Protein AF-A0A2V8Q830-F1 (afdb_monomer_lite)

pLDDT: mean 71.25, std 18.42, range [34.03, 95.56]

Structure (mmCIF, N/CA/C/O backbone):
data_AF-A0A2V8Q830-F1
#
_entry.id   AF-A0A2V8Q830-F1
#
loop_
_atom_site.group_PDB
_atom_site.id
_atom_site.type_symbol
_atom_site.label_atom_id
_atom_site.label_alt_id
_atom_site.label_comp_id
_atom_site.label_asym_id
_atom_site.label_entity_id
_atom_site.label_seq_id
_atom_site.pdbx_PDB_ins_code
_atom_site.Cartn_x
_atom_site.Cartn_y
_atom_site.Cartn_z
_atom_site.occupancy
_atom_site.B_iso_or_equiv
_atom_site.auth_seq_id
_atom_site.auth_comp_id
_atom_site.auth_asym_id
_atom_site.auth_atom_id
_atom_site.pdbx_PDB_model_num
ATOM 1 N N . MET A 1 1 ? -29.873 5.732 11.232 1.00 34.03 1 MET A N 1
ATOM 2 C CA . MET A 1 1 ? -28.854 6.757 11.550 1.00 34.03 1 MET A CA 1
ATOM 3 C C . MET A 1 1 ? -27.802 6.659 10.471 1.00 34.03 1 MET A C 1
ATOM 5 O O . MET A 1 1 ? -27.023 5.715 10.457 1.00 34.03 1 MET A O 1
ATOM 9 N N . ASN A 1 2 ? -27.887 7.547 9.489 1.00 35.78 2 ASN A N 1
ATOM 10 C CA . ASN A 1 2 ? -27.214 7.389 8.210 1.00 35.78 2 ASN A CA 1
ATOM 11 C C . ASN A 1 2 ? -26.099 8.430 8.229 1.00 35.78 2 ASN A C 1
ATOM 13 O O . ASN A 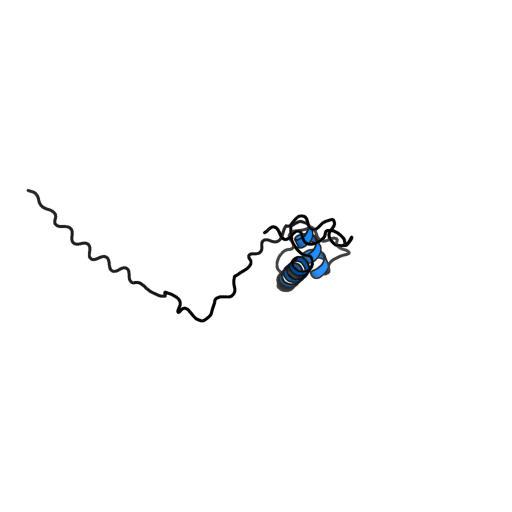1 2 ? -26.359 9.616 8.036 1.00 35.78 2 ASN A O 1
ATOM 17 N N . ASN A 1 3 ? -24.886 8.004 8.580 1.00 39.38 3 ASN A N 1
ATOM 18 C CA . ASN A 1 3 ? -23.738 8.897 8.690 1.00 39.38 3 ASN A CA 1
ATOM 19 C C . ASN A 1 3 ? -23.244 9.280 7.290 1.00 39.38 3 ASN A C 1
ATOM 21 O O . ASN A 1 3 ? -22.282 8.717 6.771 1.00 39.38 3 ASN A O 1
ATOM 25 N N . THR A 1 4 ? -23.922 10.244 6.673 1.00 45.50 4 THR A N 1
ATOM 26 C CA . THR A 1 4 ? -23.493 10.894 5.434 1.00 45.50 4 THR A CA 1
ATOM 27 C C . THR A 1 4 ? -22.331 11.831 5.758 1.00 45.50 4 THR A C 1
ATOM 29 O O . THR A 1 4 ? -22.512 13.024 6.003 1.00 45.50 4 THR A O 1
ATOM 32 N N . PHE A 1 5 ? -21.113 11.288 5.810 1.00 49.62 5 PHE A N 1
ATOM 33 C CA . PHE A 1 5 ? -19.902 12.088 5.967 1.00 49.62 5 PHE A CA 1
ATOM 34 C C . PHE A 1 5 ? -19.631 12.886 4.683 1.00 49.62 5 PHE A C 1
ATOM 36 O O . PHE A 1 5 ? -19.101 12.380 3.702 1.00 49.62 5 PHE A O 1
ATOM 43 N N . SER A 1 6 ? -20.066 14.147 4.730 1.00 42.16 6 SER A N 1
ATOM 44 C CA . SER A 1 6 ? -19.675 15.319 3.936 1.00 42.16 6 SER A CA 1
ATOM 45 C C . SER A 1 6 ? -18.723 15.075 2.753 1.00 42.16 6 SER A C 1
ATOM 47 O O . SER A 1 6 ? -17.501 15.003 2.889 1.00 42.16 6 SER A O 1
ATOM 49 N N . SER A 1 7 ? -19.308 15.087 1.555 1.00 47.84 7 SER A N 1
ATOM 50 C CA . SER A 1 7 ? -18.664 14.990 0.239 1.00 47.84 7 SER A CA 1
ATOM 51 C C . SER A 1 7 ? -17.885 16.258 -0.190 1.00 47.84 7 SER A C 1
ATOM 53 O O . SER A 1 7 ? -17.797 16.556 -1.379 1.00 47.84 7 SER A O 1
ATOM 55 N N . LYS A 1 8 ? -17.328 17.045 0.745 1.00 43.75 8 LYS A N 1
ATOM 56 C CA . LYS A 1 8 ? -16.731 18.373 0.462 1.00 43.75 8 LYS A CA 1
ATOM 57 C C . LYS A 1 8 ? -15.201 18.415 0.333 1.00 43.75 8 LYS A C 1
ATOM 59 O O . LYS A 1 8 ? -14.626 19.490 0.423 1.00 43.75 8 LYS A O 1
ATOM 64 N N . ASN A 1 9 ? -14.535 17.291 0.068 1.00 44.25 9 ASN A N 1
ATOM 65 C CA . ASN A 1 9 ? -13.106 17.287 -0.267 1.00 44.25 9 ASN A CA 1
ATOM 66 C C . ASN A 1 9 ? -12.894 16.617 -1.627 1.00 44.25 9 ASN A C 1
ATOM 68 O O . ASN A 1 9 ? -13.176 15.427 -1.770 1.00 44.25 9 ASN A O 1
ATOM 72 N N . GLY A 1 10 ? -12.330 17.351 -2.594 1.00 47.06 10 GLY A N 1
ATOM 73 C CA . GLY A 1 10 ? -11.991 16.880 -3.951 1.00 47.06 10 GLY A CA 1
ATOM 74 C C . GLY A 1 10 ? -11.000 15.704 -4.024 1.00 47.06 10 GLY A C 1
ATOM 75 O O . GLY A 1 10 ? -10.653 15.261 -5.109 1.00 47.06 10 GLY A O 1
ATOM 76 N N . LEU A 1 11 ? -10.576 15.166 -2.876 1.00 49.28 11 LEU A N 1
ATOM 77 C CA . LEU A 1 11 ? -9.798 13.931 -2.732 1.00 49.28 11 LEU A CA 1
ATOM 78 C C . LEU A 1 11 ? -10.667 12.656 -2.731 1.00 49.28 11 LEU A C 1
ATOM 80 O O . LEU A 1 11 ? -10.134 11.566 -2.913 1.00 49.28 11 LEU A O 1
ATOM 84 N N . ASN A 1 12 ? -11.985 12.776 -2.514 1.00 48.66 12 ASN A N 1
ATOM 85 C CA . ASN A 1 12 ? -12.916 11.645 -2.370 1.00 48.66 12 ASN A CA 1
ATOM 86 C C . ASN A 1 12 ? -13.653 11.252 -3.661 1.00 48.66 12 ASN A C 1
ATOM 88 O O . ASN A 1 12 ? -14.410 10.286 -3.646 1.00 48.66 12 ASN A O 1
ATOM 92 N N . ALA A 1 13 ? -13.467 11.987 -4.763 1.00 52.19 13 ALA A N 1
ATOM 93 C CA . ALA A 1 13 ? -14.306 11.868 -5.961 1.00 52.19 13 ALA A CA 1
ATOM 94 C C . ALA A 1 13 ? -14.254 10.491 -6.661 1.00 52.19 13 ALA A C 1
ATOM 96 O O . ALA A 1 13 ? -15.121 10.201 -7.479 1.00 52.19 13 ALA A O 1
ATOM 97 N N . ASP A 1 14 ? -13.277 9.638 -6.330 1.00 56.22 14 ASP A N 1
ATOM 98 C CA . ASP A 1 14 ? -13.072 8.334 -6.981 1.00 56.22 14 ASP A CA 1
ATOM 99 C C . ASP A 1 14 ? -12.949 7.153 -5.998 1.00 56.22 14 ASP A C 1
ATOM 101 O O . ASP A 1 14 ? -12.466 6.073 -6.333 1.00 56.22 14 ASP A O 1
ATOM 105 N N . LEU A 1 15 ? -13.397 7.323 -4.751 1.00 59.16 15 LEU A N 1
ATOM 106 C CA . LEU A 1 15 ? -13.450 6.231 -3.775 1.00 59.16 15 LEU A CA 1
ATOM 107 C C . LEU A 1 15 ? -14.648 5.305 -4.039 1.00 59.16 15 LEU A C 1
ATOM 109 O O . LEU A 1 15 ? -15.543 5.164 -3.214 1.00 59.16 15 LEU A O 1
ATOM 113 N N . ARG A 1 16 ? -14.685 4.658 -5.207 1.00 59.84 16 ARG A N 1
ATOM 114 C CA . ARG A 1 16 ? -15.804 3.786 -5.607 1.00 59.84 16 ARG A CA 1
ATOM 115 C C . ARG A 1 16 ? -15.915 2.503 -4.775 1.00 59.84 16 ARG A C 1
ATOM 117 O O . ARG A 1 16 ? -16.987 1.915 -4.731 1.00 59.84 16 ARG A O 1
ATOM 124 N N . SER A 1 17 ? -14.820 2.074 -4.138 1.00 63.22 17 SER A N 1
ATOM 125 C CA . SER A 1 17 ? -14.731 0.772 -3.447 1.00 63.22 17 SER A CA 1
ATOM 126 C C . SER A 1 17 ? -14.368 0.848 -1.961 1.00 63.22 17 SER A C 1
ATOM 128 O O . SER A 1 17 ? -14.429 -0.166 -1.271 1.00 63.22 17 SER A O 1
ATOM 130 N N . ILE A 1 18 ? -13.943 2.012 -1.458 1.00 68.88 18 ILE A N 1
ATOM 131 C CA . ILE A 1 18 ? -13.499 2.170 -0.069 1.00 68.88 18 ILE A CA 1
ATOM 132 C C . ILE A 1 18 ? -14.205 3.370 0.543 1.00 68.88 18 ILE A C 1
ATOM 134 O O . ILE A 1 18 ? -13.974 4.497 0.132 1.00 68.88 18 ILE A O 1
ATOM 138 N N . ASP A 1 19 ? -14.981 3.138 1.596 1.00 73.69 19 ASP A N 1
ATOM 139 C CA . ASP A 1 19 ? -15.870 4.147 2.195 1.00 73.69 19 ASP A CA 1
ATOM 140 C C . ASP A 1 19 ? -15.147 5.357 2.832 1.00 73.69 19 ASP A C 1
ATOM 142 O O . ASP A 1 19 ? -15.787 6.305 3.277 1.00 73.69 19 ASP A O 1
ATOM 146 N N . SER A 1 20 ? -13.811 5.330 2.946 1.00 83.38 20 SER A N 1
ATOM 147 C CA . SER A 1 20 ? -13.012 6.368 3.613 1.00 83.38 20 SER A CA 1
ATOM 148 C C . SER A 1 20 ? -11.568 6.433 3.098 1.00 83.38 20 SER A C 1
ATOM 150 O O . SER A 1 20 ? -10.907 5.401 2.961 1.00 83.38 20 SER A O 1
ATOM 152 N N . ILE A 1 21 ? -11.018 7.646 2.923 1.00 83.38 21 ILE A N 1
ATOM 153 C CA . ILE A 1 21 ? -9.596 7.863 2.570 1.00 83.38 21 ILE A CA 1
ATOM 154 C C . ILE A 1 21 ? -8.667 7.180 3.576 1.00 83.38 21 ILE A C 1
ATOM 156 O O . ILE A 1 21 ? -7.683 6.553 3.188 1.00 83.38 21 ILE A O 1
ATOM 160 N N . TYR A 1 22 ? -8.981 7.261 4.871 1.00 87.81 22 TYR A N 1
ATOM 161 C CA . TYR A 1 22 ? -8.153 6.649 5.910 1.00 87.81 22 TYR A CA 1
ATOM 162 C C . TYR A 1 22 ? -8.102 5.130 5.749 1.00 87.81 22 TYR A C 1
ATOM 164 O O . TYR A 1 22 ? -7.032 4.525 5.818 1.00 87.81 22 TYR A O 1
ATOM 172 N N . ARG A 1 23 ? -9.252 4.520 5.445 1.00 86.69 23 ARG A N 1
ATOM 173 C CA . ARG A 1 23 ? -9.356 3.087 5.159 1.00 86.69 23 ARG A CA 1
ATOM 174 C C . ARG A 1 23 ? -8.544 2.726 3.913 1.00 86.69 23 ARG A C 1
ATOM 176 O O . ARG A 1 23 ? -7.827 1.731 3.938 1.00 86.69 23 ARG A O 1
ATOM 183 N N . MET A 1 24 ? -8.571 3.566 2.877 1.00 88.00 24 MET A N 1
ATOM 184 C CA . MET A 1 24 ? -7.776 3.366 1.661 1.00 88.00 24 MET A CA 1
ATOM 185 C C . MET A 1 24 ? -6.277 3.374 1.961 1.00 88.00 24 MET A C 1
ATOM 187 O O . MET A 1 24 ? -5.565 2.485 1.502 1.00 88.00 24 MET A O 1
ATOM 191 N N . ILE A 1 25 ? -5.797 4.330 2.761 1.00 91.25 25 ILE A N 1
ATOM 192 C CA . ILE A 1 25 ? -4.380 4.417 3.138 1.00 91.25 25 ILE A CA 1
ATOM 193 C C . ILE A 1 25 ? -3.945 3.169 3.914 1.00 91.25 25 ILE A C 1
ATOM 195 O O . ILE A 1 25 ? -2.903 2.590 3.606 1.00 91.25 25 ILE A O 1
ATOM 199 N N . VAL A 1 26 ? -4.752 2.713 4.877 1.00 92.06 26 VAL A N 1
ATOM 200 C CA . VAL A 1 26 ? -4.450 1.500 5.653 1.00 92.06 26 VAL A CA 1
ATOM 201 C C . VAL A 1 26 ? -4.392 0.270 4.745 1.00 92.06 26 VAL A C 1
ATOM 203 O O . VAL A 1 26 ? -3.419 -0.484 4.792 1.00 92.06 26 VAL A O 1
ATOM 206 N N . VAL A 1 27 ? -5.392 0.082 3.879 1.00 91.44 27 VAL A N 1
ATOM 207 C CA . VAL A 1 27 ? -5.446 -1.049 2.939 1.00 91.44 27 VAL A CA 1
ATOM 208 C C . VAL A 1 27 ? -4.260 -1.018 1.972 1.00 91.44 27 VAL A C 1
ATOM 210 O O . VAL A 1 27 ? -3.597 -2.040 1.791 1.00 91.44 27 VAL A O 1
ATOM 213 N N . ALA A 1 28 ? -3.932 0.147 1.410 1.00 92.38 28 ALA A N 1
ATOM 214 C CA . ALA A 1 28 ? -2.787 0.311 0.519 1.00 92.38 28 ALA A CA 1
ATOM 215 C C . ALA A 1 28 ? -1.453 0.034 1.234 1.00 92.38 28 ALA A C 1
ATOM 217 O O . ALA A 1 28 ? -0.576 -0.615 0.667 1.00 92.38 28 ALA A O 1
ATOM 218 N N . GLY A 1 29 ? -1.299 0.448 2.495 1.00 94.62 29 GLY A N 1
ATOM 219 C CA . GLY A 1 29 ? -0.114 0.140 3.300 1.00 94.62 29 GLY A CA 1
ATOM 220 C C . GLY A 1 29 ? 0.053 -1.363 3.546 1.00 94.62 29 GLY A C 1
ATOM 221 O O . GLY A 1 29 ? 1.127 -1.926 3.310 1.00 94.62 29 GLY A O 1
ATOM 222 N N . LEU A 1 30 ? -1.029 -2.040 3.946 1.00 94.31 30 LEU A N 1
ATOM 223 C CA . LEU A 1 30 ? -1.041 -3.496 4.123 1.00 94.31 30 LEU A CA 1
ATOM 224 C C . LEU A 1 30 ? -0.717 -4.223 2.816 1.00 94.31 30 LEU A C 1
ATOM 226 O O . LEU A 1 30 ? 0.082 -5.161 2.807 1.00 94.31 30 LEU A O 1
ATOM 230 N N . ARG A 1 31 ? -1.287 -3.768 1.701 1.00 94.38 31 ARG A N 1
ATOM 231 C CA . ARG A 1 31 ? -1.034 -4.347 0.385 1.00 94.38 31 ARG A CA 1
ATOM 232 C C . ARG A 1 31 ? 0.394 -4.099 -0.097 1.00 94.38 31 ARG A C 1
ATOM 234 O O . ARG A 1 31 ? 1.035 -5.027 -0.577 1.00 94.38 31 ARG A O 1
ATOM 241 N N . SER A 1 32 ? 0.945 -2.908 0.117 1.00 94.38 32 SER A N 1
ATOM 242 C CA . SER A 1 32 ? 2.345 -2.604 -0.199 1.00 94.38 32 SER A CA 1
ATOM 243 C C . SER A 1 32 ? 3.307 -3.535 0.548 1.00 94.38 32 SER A C 1
ATOM 245 O O . SER A 1 32 ? 4.316 -3.959 -0.014 1.00 94.38 32 SER A O 1
ATOM 247 N N . LYS A 1 33 ? 2.980 -3.916 1.792 1.00 95.56 33 LYS A N 1
ATOM 248 C CA . LYS A 1 33 ? 3.746 -4.919 2.549 1.00 95.56 33 LYS A CA 1
ATOM 249 C C . LYS A 1 33 ? 3.683 -6.308 1.906 1.00 95.56 33 LYS A C 1
ATOM 251 O O . LYS A 1 33 ? 4.668 -7.036 1.957 1.00 95.56 33 LYS A O 1
ATOM 256 N N . GLN A 1 34 ? 2.554 -6.686 1.308 1.00 94.81 34 GLN A N 1
ATOM 257 C CA . GLN A 1 34 ? 2.437 -7.947 0.567 1.00 94.81 34 GLN A CA 1
ATOM 258 C C . GLN A 1 34 ? 3.284 -7.922 -0.709 1.00 94.81 34 GLN A C 1
ATOM 260 O O . GLN A 1 34 ? 4.005 -8.878 -0.967 1.00 94.81 34 GLN A O 1
ATOM 265 N N . LEU A 1 35 ? 3.247 -6.822 -1.467 1.00 93.19 35 LEU A N 1
ATOM 266 C CA . LEU A 1 35 ? 4.058 -6.655 -2.679 1.00 93.19 35 LEU A CA 1
ATOM 267 C C . LEU A 1 35 ? 5.560 -6.703 -2.365 1.00 93.19 35 LEU A C 1
ATOM 269 O O . LEU A 1 35 ? 6.313 -7.376 -3.058 1.00 93.19 35 LEU A O 1
ATOM 273 N N . LEU A 1 36 ? 5.990 -6.089 -1.255 1.00 92.69 36 LEU A N 1
ATOM 274 C CA . LEU A 1 36 ? 7.376 -6.189 -0.780 1.00 92.69 36 LEU A CA 1
ATOM 275 C C . LEU A 1 36 ? 7.791 -7.635 -0.456 1.00 92.69 36 LEU A C 1
ATOM 277 O O . LEU A 1 36 ? 8.954 -7.990 -0.601 1.00 92.69 36 LEU A O 1
ATOM 281 N N . ARG A 1 37 ? 6.842 -8.476 -0.032 1.00 94.56 37 ARG A N 1
ATOM 282 C CA . ARG A 1 37 ? 7.054 -9.907 0.234 1.00 94.56 37 ARG A CA 1
ATOM 283 C C . ARG A 1 37 ? 6.988 -10.775 -1.031 1.00 94.56 37 ARG A C 1
ATOM 285 O O . ARG A 1 37 ? 6.976 -11.994 -0.909 1.00 94.56 37 ARG A O 1
ATOM 292 N N . GLY A 1 38 ? 6.918 -10.171 -2.218 1.00 91.00 38 GLY A N 1
ATOM 293 C CA . GLY A 1 38 ? 6.860 -10.885 -3.494 1.00 91.00 38 GLY A CA 1
ATOM 294 C C . GLY A 1 38 ? 5.453 -11.293 -3.931 1.00 91.00 38 GLY A C 1
ATOM 295 O O . GLY A 1 38 ? 5.314 -12.129 -4.819 1.00 91.00 38 GLY A O 1
ATOM 296 N N . ALA A 1 39 ? 4.393 -10.736 -3.332 1.00 91.62 39 ALA A N 1
ATOM 297 C CA . ALA A 1 39 ? 3.044 -10.968 -3.841 1.00 91.62 39 ALA A CA 1
ATOM 298 C C . ALA A 1 39 ? 2.894 -10.384 -5.254 1.00 91.62 39 ALA A C 1
ATOM 300 O O . ALA A 1 39 ? 3.345 -9.272 -5.524 1.00 91.62 39 ALA A O 1
ATOM 301 N N . ALA A 1 40 ? 2.196 -11.107 -6.130 1.00 90.38 40 ALA A N 1
ATOM 302 C CA . ALA A 1 40 ? 1.946 -10.641 -7.486 1.00 90.38 40 ALA A CA 1
ATOM 303 C C . ALA A 1 40 ? 1.018 -9.406 -7.489 1.00 90.38 40 ALA A C 1
ATOM 305 O O . ALA A 1 40 ? -0.003 -9.403 -6.779 1.00 90.38 40 ALA A O 1
ATOM 306 N N . PRO A 1 41 ? 1.338 -8.362 -8.273 1.00 91.31 41 PRO A N 1
ATOM 307 C CA . PRO A 1 41 ? 0.435 -7.244 -8.503 1.00 91.31 41 PRO A CA 1
ATOM 308 C C . PRO A 1 41 ? -0.783 -7.702 -9.321 1.00 91.31 41 PRO A C 1
ATOM 310 O O . PRO A 1 41 ? -0.679 -8.537 -10.215 1.00 91.31 41 PRO A O 1
ATOM 313 N N . LYS A 1 42 ? -1.957 -7.159 -8.998 1.00 88.38 42 LYS A N 1
ATOM 314 C CA . LYS A 1 42 ? -3.237 -7.404 -9.680 1.00 88.38 42 LYS A CA 1
ATOM 315 C C . LYS A 1 42 ? -3.461 -6.476 -10.871 1.00 88.38 42 LYS A C 1
ATOM 317 O O . LYS A 1 42 ? -4.382 -6.695 -11.650 1.00 88.38 42 LYS A O 1
ATOM 322 N N . ILE A 1 43 ? -2.655 -5.426 -10.983 1.00 87.56 43 ILE A N 1
ATOM 323 C CA . ILE A 1 43 ? -2.637 -4.521 -12.131 1.00 87.56 43 ILE A CA 1
ATOM 324 C C . ILE A 1 43 ? -1.327 -4.685 -12.890 1.00 87.56 43 ILE A C 1
ATOM 326 O O . ILE A 1 43 ? -0.289 -4.985 -12.298 1.00 87.56 43 ILE A O 1
ATOM 330 N N . VAL A 1 44 ? -1.375 -4.434 -14.197 1.00 79.56 44 VAL A N 1
ATOM 331 C CA . VAL A 1 44 ? -0.166 -4.284 -15.008 1.00 79.56 44 VAL A CA 1
ATOM 332 C C . VAL A 1 44 ? 0.565 -3.048 -14.493 1.00 79.56 44 VAL A C 1
ATOM 334 O O . VAL A 1 44 ? 0.048 -1.933 -14.581 1.00 79.56 44 VAL A O 1
ATOM 337 N N . ALA A 1 45 ? 1.727 -3.255 -13.876 1.00 67.00 45 ALA A N 1
ATOM 338 C CA . ALA A 1 45 ? 2.566 -2.156 -13.432 1.00 67.00 45 ALA A CA 1
ATOM 339 C C . ALA A 1 45 ? 3.143 -1.457 -14.666 1.00 67.00 45 ALA A C 1
ATOM 341 O O . ALA A 1 45 ? 3.727 -2.104 -15.534 1.00 67.00 45 ALA A O 1
ATOM 342 N N . ASP A 1 46 ? 2.982 -0.138 -14.734 1.00 67.44 46 ASP A N 1
ATOM 343 C CA . ASP A 1 46 ? 3.742 0.671 -15.679 1.00 67.44 46 ASP A CA 1
ATOM 344 C C . ASP A 1 46 ? 5.240 0.477 -15.363 1.00 67.44 46 ASP A C 1
ATOM 346 O O . ASP A 1 46 ? 5.626 0.642 -14.195 1.00 67.44 46 ASP A O 1
ATOM 350 N N . PRO A 1 47 ? 6.089 0.122 -16.346 1.00 63.81 47 PRO A N 1
ATOM 351 C CA . PRO A 1 47 ? 7.523 -0.081 -16.130 1.00 63.81 47 PRO A CA 1
ATOM 352 C C . PRO A 1 47 ? 8.229 1.149 -15.538 1.00 63.81 47 PRO A C 1
ATOM 354 O O . PRO A 1 47 ? 9.296 1.017 -14.946 1.00 63.81 47 PRO A O 1
ATOM 357 N N . THR A 1 48 ? 7.629 2.338 -15.631 1.00 65.31 48 THR A N 1
ATOM 358 C CA . THR A 1 48 ? 8.153 3.580 -15.043 1.00 65.31 48 THR A CA 1
ATOM 359 C C . THR A 1 48 ? 7.660 3.847 -13.614 1.00 65.31 48 THR A C 1
ATOM 361 O O . THR A 1 48 ? 8.237 4.666 -12.894 1.00 65.31 48 THR A O 1
ATOM 364 N N . ARG A 1 49 ? 6.614 3.148 -13.149 1.00 60.81 49 ARG A N 1
ATOM 365 C CA . ARG A 1 49 ? 5.931 3.411 -11.869 1.00 60.81 49 ARG A CA 1
ATOM 366 C C . ARG A 1 49 ? 5.922 2.182 -10.959 1.00 60.81 49 ARG A C 1
ATOM 368 O O . ARG A 1 49 ? 4.898 1.793 -10.404 1.00 60.81 49 ARG A O 1
ATOM 375 N N . VAL A 1 50 ? 7.111 1.622 -10.743 1.00 70.00 50 VAL A N 1
ATOM 376 C CA . VAL A 1 50 ? 7.351 0.330 -10.064 1.00 70.00 50 VAL A CA 1
ATOM 377 C C . VAL A 1 50 ? 7.255 0.399 -8.528 1.00 70.00 50 VAL A C 1
ATOM 379 O O . VAL A 1 50 ? 7.499 -0.579 -7.828 1.00 70.00 50 VAL A O 1
ATOM 382 N N . ARG A 1 51 ? 6.903 1.548 -7.935 1.00 87.12 51 ARG A N 1
ATOM 383 C CA . ARG A 1 51 ? 6.803 1.629 -6.468 1.00 87.12 51 ARG A CA 1
ATOM 384 C C . ARG A 1 51 ? 5.606 0.814 -5.980 1.00 87.12 51 ARG A C 1
ATOM 386 O O . ARG A 1 51 ? 4.467 1.128 -6.320 1.00 87.12 51 ARG A O 1
ATOM 393 N N . ASN A 1 52 ? 5.861 -0.142 -5.085 1.00 90.88 52 ASN A N 1
ATOM 394 C CA . ASN A 1 52 ? 4.839 -0.990 -4.454 1.00 90.88 52 ASN A CA 1
ATOM 395 C C . ASN A 1 52 ? 3.650 -0.190 -3.904 1.00 90.88 52 ASN A C 1
ATOM 397 O O . ASN A 1 52 ? 2.502 -0.596 -4.058 1.00 90.88 52 ASN A O 1
ATOM 401 N N . ILE A 1 53 ? 3.905 0.985 -3.319 1.00 91.88 53 ILE A N 1
ATOM 402 C CA . ILE A 1 53 ? 2.839 1.835 -2.781 1.00 91.88 53 ILE A CA 1
ATOM 403 C C . ILE A 1 53 ? 1.947 2.439 -3.875 1.00 91.88 53 ILE A C 1
ATOM 405 O O . ILE A 1 53 ? 0.746 2.587 -3.674 1.00 91.88 53 ILE A O 1
ATOM 409 N N . SER A 1 54 ? 2.504 2.761 -5.046 1.00 90.00 54 SER A N 1
ATOM 410 C CA . SER A 1 54 ? 1.735 3.276 -6.182 1.00 90.00 54 SER A CA 1
ATOM 411 C C . SER A 1 54 ? 0.837 2.190 -6.768 1.00 90.00 54 SER A C 1
ATOM 413 O O . SER A 1 54 ? -0.329 2.458 -7.043 1.00 90.00 54 SER A O 1
ATOM 415 N N . ILE A 1 55 ? 1.353 0.962 -6.869 1.00 90.94 55 ILE A N 1
ATOM 416 C CA . ILE A 1 55 ? 0.581 -0.212 -7.287 1.00 90.94 55 ILE A CA 1
ATOM 417 C C . ILE A 1 55 ? -0.556 -0.477 -6.291 1.00 90.94 55 ILE A C 1
ATOM 419 O O . ILE A 1 55 ? -1.712 -0.587 -6.686 1.00 90.94 55 ILE A O 1
ATOM 423 N N . ALA A 1 56 ? -0.252 -0.503 -4.992 1.00 92.25 56 ALA A N 1
ATOM 424 C CA . ALA A 1 56 ? -1.239 -0.752 -3.946 1.00 92.25 56 ALA A CA 1
ATOM 425 C C . ALA A 1 56 ? -2.350 0.313 -3.889 1.00 92.25 56 ALA A C 1
ATOM 427 O O . ALA A 1 56 ? -3.507 -0.028 -3.655 1.00 92.25 56 ALA A O 1
ATOM 428 N N . LEU A 1 57 ? -2.025 1.592 -4.114 1.00 90.44 57 LEU A N 1
ATOM 429 C CA . LEU A 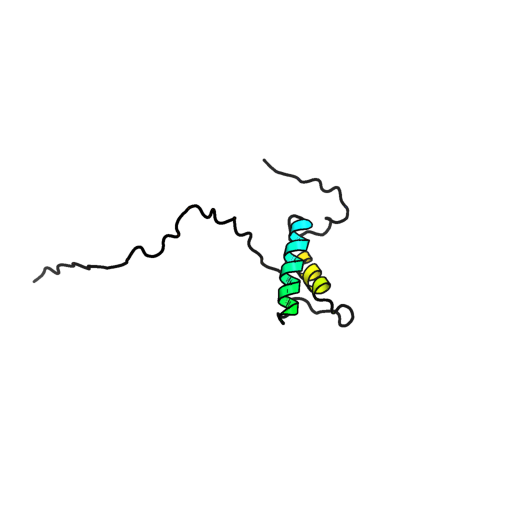1 57 ? -3.020 2.669 -4.178 1.00 90.44 57 LEU A CA 1
ATOM 430 C C . LEU A 1 57 ? -3.951 2.520 -5.384 1.00 90.44 57 LEU A C 1
ATOM 432 O O . LEU A 1 57 ? -5.157 2.702 -5.245 1.00 90.44 57 LEU A O 1
ATOM 436 N N . GLU A 1 58 ? -3.412 2.173 -6.551 1.00 89.25 58 GLU A N 1
ATOM 437 C CA . GLU A 1 58 ? -4.216 1.934 -7.753 1.00 89.25 58 GLU A CA 1
ATOM 438 C C . GLU A 1 58 ? -5.115 0.703 -7.602 1.00 89.25 58 GLU A C 1
ATOM 440 O O . GLU A 1 58 ? -6.303 0.760 -7.914 1.00 89.25 58 GLU A O 1
ATOM 445 N N . GLU A 1 59 ? -4.590 -0.392 -7.051 1.00 88.69 59 GLU A N 1
ATOM 446 C CA . GLU A 1 59 ? -5.392 -1.575 -6.734 1.00 88.69 59 GLU A CA 1
ATOM 447 C C . GLU A 1 59 ? -6.508 -1.264 -5.721 1.00 88.69 59 GLU A C 1
ATOM 449 O O . GLU A 1 59 ? -7.621 -1.773 -5.866 1.00 88.69 59 GLU A O 1
ATOM 454 N N . ALA A 1 60 ? -6.234 -0.420 -4.718 1.00 88.81 60 ALA A N 1
ATOM 455 C CA . ALA A 1 60 ? -7.214 0.003 -3.718 1.00 88.81 60 ALA A CA 1
ATOM 456 C C . ALA A 1 60 ? -8.320 0.881 -4.326 1.00 88.81 60 ALA A C 1
ATOM 458 O O . ALA A 1 60 ? -9.498 0.641 -4.062 1.00 88.81 60 ALA A O 1
ATOM 459 N N . ARG A 1 61 ? -7.964 1.855 -5.177 1.00 85.44 61 ARG A N 1
ATOM 460 C CA . ARG A 1 61 ? -8.934 2.715 -5.885 1.00 85.44 61 ARG A CA 1
ATOM 461 C C . ARG A 1 61 ? -9.856 1.909 -6.793 1.00 85.44 61 ARG A C 1
ATOM 463 O O . ARG A 1 61 ? -11.066 2.104 -6.770 1.00 85.44 61 ARG A O 1
ATOM 470 N N . ARG A 1 62 ? -9.288 0.953 -7.534 1.00 85.44 62 ARG A N 1
ATOM 471 C CA . ARG A 1 62 ? -10.034 0.061 -8.436 1.00 85.44 62 ARG A CA 1
ATOM 472 C C . ARG A 1 62 ? -10.836 -1.024 -7.708 1.00 85.44 62 ARG A C 1
ATOM 474 O O . ARG A 1 62 ? -11.523 -1.791 -8.371 1.00 85.44 62 ARG A O 1
ATOM 481 N N . GLY A 1 63 ? -10.726 -1.134 -6.380 1.00 84.88 63 GLY A N 1
ATOM 482 C CA . GLY A 1 63 ? -11.434 -2.159 -5.603 1.00 84.88 63 GLY A CA 1
ATOM 483 C C . GLY A 1 63 ? -10.928 -3.584 -5.820 1.00 84.88 63 GLY A C 1
ATOM 484 O O . GLY A 1 63 ? -11.634 -4.543 -5.531 1.00 84.88 63 GLY A O 1
ATOM 485 N N . LEU A 1 64 ? -9.701 -3.753 -6.318 1.00 87.12 64 LEU A N 1
ATOM 486 C CA . LEU A 1 64 ? -9.130 -5.072 -6.620 1.00 87.12 64 LEU A CA 1
ATOM 487 C C . LEU A 1 64 ? -8.624 -5.796 -5.363 1.00 87.12 64 LEU A C 1
ATOM 489 O O . LEU A 1 64 ? -8.290 -6.985 -5.409 1.00 87.12 64 LEU A O 1
ATOM 493 N N . ILE A 1 65 ? -8.537 -5.091 -4.234 1.00 86.50 65 ILE A N 1
ATOM 494 C CA . ILE A 1 65 ? -8.085 -5.627 -2.951 1.00 86.50 65 ILE A CA 1
ATOM 495 C C . ILE A 1 65 ? -9.304 -6.017 -2.123 1.00 86.50 65 ILE A C 1
ATOM 497 O O . ILE A 1 65 ? -10.090 -5.167 -1.717 1.00 86.50 65 ILE A O 1
ATOM 501 N N . THR A 1 66 ? -9.420 -7.303 -1.808 1.00 84.69 66 THR A N 1
ATOM 502 C CA . THR A 1 66 ? -10.418 -7.800 -0.859 1.00 84.69 66 THR A CA 1
ATOM 503 C C . THR A 1 66 ? -9.862 -7.685 0.553 1.00 84.69 66 THR A C 1
ATOM 505 O O . THR A 1 66 ? -8.754 -8.150 0.827 1.00 84.69 66 THR A O 1
ATOM 508 N N . TYR A 1 67 ? -10.618 -7.076 1.459 1.00 81.81 67 TYR A N 1
ATOM 509 C CA . TYR A 1 67 ? -10.225 -6.947 2.855 1.00 81.81 67 TYR A CA 1
ATOM 510 C C . TYR A 1 67 ? -11.453 -7.003 3.765 1.00 81.81 67 TYR A C 1
ATOM 512 O O . TYR A 1 67 ? -12.527 -6.510 3.426 1.00 81.81 67 TYR A O 1
ATOM 520 N N . THR A 1 68 ? -11.280 -7.601 4.941 1.00 81.69 68 THR A N 1
ATOM 521 C CA . THR A 1 68 ? -12.341 -7.764 5.940 1.00 81.69 68 THR A CA 1
ATOM 522 C C . THR A 1 68 ? -11.935 -7.021 7.200 1.00 81.69 68 THR A C 1
ATOM 524 O O . THR A 1 68 ? -10.816 -7.196 7.691 1.00 81.69 68 THR A O 1
ATOM 527 N N . LEU A 1 69 ? -12.833 -6.193 7.735 1.00 79.88 69 LEU A N 1
ATOM 528 C CA . LEU A 1 69 ? -12.636 -5.621 9.060 1.00 79.88 69 LEU A CA 1
ATOM 529 C C . LEU A 1 69 ? -12.858 -6.741 10.077 1.00 79.88 69 LEU A C 1
ATOM 531 O O . LEU A 1 69 ? -13.940 -7.316 10.138 1.00 79.88 69 LEU A O 1
ATOM 535 N N . ARG A 1 70 ? -11.822 -7.083 10.840 1.00 80.75 70 ARG A N 1
ATOM 536 C CA . ARG A 1 70 ? -11.995 -7.938 12.011 1.00 80.75 70 ARG A CA 1
ATOM 537 C C . ARG A 1 70 ? -12.399 -7.032 13.157 1.00 80.75 70 ARG A C 1
ATOM 539 O O . ARG A 1 70 ? -11.648 -6.114 13.488 1.00 80.75 70 ARG A O 1
ATOM 546 N N . GLU A 1 71 ? -13.568 -7.277 13.733 1.00 79.25 71 GLU A N 1
ATOM 547 C CA . GLU A 1 71 ? -13.909 -6.669 15.013 1.00 79.25 71 GLU A CA 1
ATOM 548 C C . GLU A 1 71 ? -12.833 -7.050 16.028 1.00 79.25 71 GLU A C 1
ATOM 550 O O . GLU A 1 71 ? -12.255 -8.146 15.977 1.00 79.25 71 GLU A O 1
ATOM 555 N N . LYS A 1 72 ? -12.497 -6.099 16.901 1.00 76.19 72 LYS A N 1
ATOM 556 C CA . LYS A 1 72 ? -11.554 -6.354 17.981 1.00 76.19 72 LYS A CA 1
ATOM 557 C C . LYS A 1 72 ? -12.138 -7.529 18.758 1.00 76.19 72 LYS A C 1
ATOM 559 O O . LYS A 1 72 ? -13.259 -7.438 19.242 1.00 76.19 72 LYS A O 1
ATOM 564 N N . ARG A 1 73 ? -11.419 -8.653 18.808 1.00 67.50 73 ARG A N 1
ATOM 565 C CA . ARG A 1 73 ? -11.808 -9.736 19.708 1.00 67.50 73 ARG A CA 1
ATOM 566 C C . ARG A 1 73 ? -11.755 -9.126 21.097 1.00 67.50 73 ARG A C 1
ATOM 568 O O . ARG A 1 73 ? -10.666 -8.778 21.546 1.00 67.50 73 ARG A O 1
ATOM 575 N N . ASP A 1 74 ? -12.911 -8.941 21.718 1.00 65.31 74 ASP A N 1
ATOM 576 C CA . ASP A 1 74 ? -12.968 -8.681 23.143 1.00 65.31 74 ASP A CA 1
ATOM 577 C C . ASP A 1 74 ? -12.257 -9.860 23.801 1.00 65.31 74 ASP A C 1
ATOM 579 O O . ASP A 1 74 ? -12.722 -11.000 23.755 1.00 65.31 74 ASP A O 1
ATOM 583 N N . GLU A 1 75 ? -11.073 -9.607 24.350 1.00 61.38 75 GLU A N 1
ATOM 584 C CA . GLU A 1 75 ? -10.203 -10.615 24.967 1.00 61.38 75 GLU A CA 1
ATOM 585 C C . GLU A 1 75 ? -10.836 -11.224 26.241 1.00 61.38 75 GLU A C 1
ATOM 587 O O . GLU A 1 75 ? -10.206 -11.993 26.957 1.00 61.38 75 GLU A O 1
ATOM 592 N N . THR A 1 76 ? -12.106 -10.913 26.518 1.0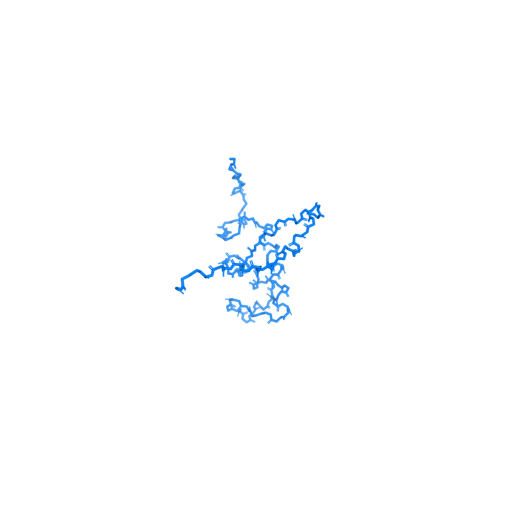0 63.25 76 THR A N 1
ATOM 593 C CA . THR A 1 76 ? -12.879 -11.281 27.705 1.00 63.25 76 THR A CA 1
ATOM 594 C C . THR A 1 76 ? -13.832 -12.462 27.518 1.00 63.25 76 THR A C 1
ATOM 596 O O . THR A 1 76 ? -14.577 -12.770 28.447 1.00 63.25 76 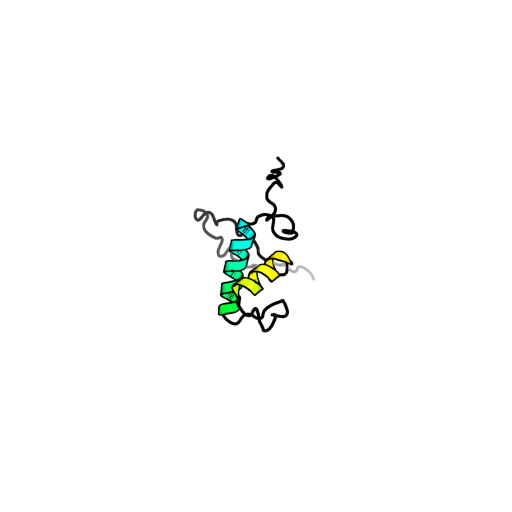THR A O 1
ATOM 599 N N . LYS A 1 77 ? -13.815 -13.186 26.390 1.00 58.78 77 LYS A N 1
ATOM 600 C CA . LYS A 1 77 ? -14.519 -14.480 26.305 1.00 58.78 77 LYS A CA 1
ATOM 601 C C . LYS A 1 77 ? -13.562 -15.602 25.904 1.00 58.78 77 LYS A C 1
ATOM 603 O O . LYS A 1 77 ? -12.992 -15.532 24.812 1.00 58.78 77 LYS A O 1
ATOM 608 N N . PRO A 1 78 ? -13.365 -16.629 26.757 1.00 57.59 78 PRO A N 1
ATOM 609 C CA . PRO A 1 78 ? -12.534 -17.764 26.398 1.00 57.59 78 PRO A CA 1
ATOM 610 C C . PRO A 1 78 ? -13.112 -18.423 25.144 1.00 57.59 78 PRO A C 1
ATOM 612 O O . PRO A 1 78 ? -14.308 -18.697 25.050 1.00 57.59 78 PRO A O 1
ATOM 615 N N . SER A 1 79 ? -12.235 -18.623 24.163 1.00 61.62 79 SER A N 1
ATOM 616 C CA . SER A 1 79 ? -12.521 -19.341 22.925 1.00 61.62 79 SER A CA 1
ATOM 617 C C . SER A 1 79 ? -13.152 -20.700 23.255 1.00 61.62 79 SER A C 1
ATOM 619 O O . SER A 1 79 ? -12.560 -21.431 24.051 1.00 61.62 79 SER A O 1
ATOM 621 N N . PRO A 1 80 ? -14.288 -21.089 22.646 1.00 60.56 80 PRO A N 1
ATOM 622 C CA . PRO A 1 80 ? -14.835 -22.432 22.787 1.00 60.56 80 PRO A CA 1
ATOM 623 C C . PRO A 1 80 ? -13.967 -23.399 21.976 1.00 60.56 80 PRO A C 1
ATOM 625 O O . PRO A 1 80 ? -14.302 -23.809 20.868 1.00 60.56 80 PRO A O 1
ATOM 628 N N . ALA A 1 81 ? -12.791 -23.722 22.503 1.00 64.81 81 ALA A N 1
ATOM 6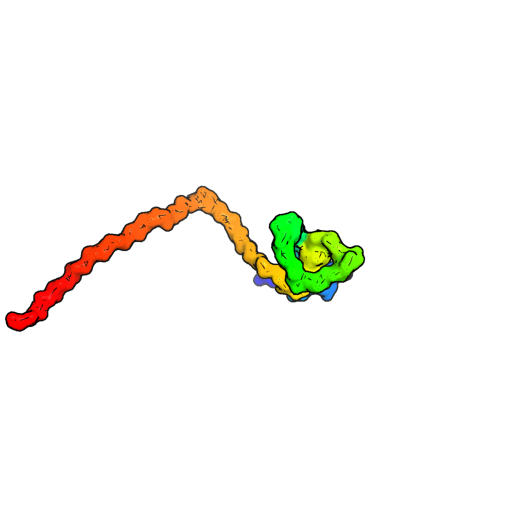29 C CA . ALA A 1 81 ? -12.077 -24.910 22.094 1.00 64.81 81 ALA A CA 1
ATOM 630 C C . ALA A 1 81 ? -12.784 -26.115 22.740 1.00 64.81 81 ALA A C 1
ATOM 632 O O . ALA A 1 81 ? -12.897 -26.181 23.960 1.00 64.81 81 ALA A O 1
ATOM 633 N N . LEU A 1 82 ? -13.204 -27.067 21.899 1.00 59.50 82 LEU A N 1
ATOM 634 C CA . LEU A 1 82 ? -13.454 -28.476 22.238 1.00 59.50 82 LEU A CA 1
ATOM 635 C C . LEU A 1 82 ? -14.738 -28.793 23.039 1.00 59.50 82 LEU A C 1
ATOM 637 O O . LEU A 1 82 ? -14.6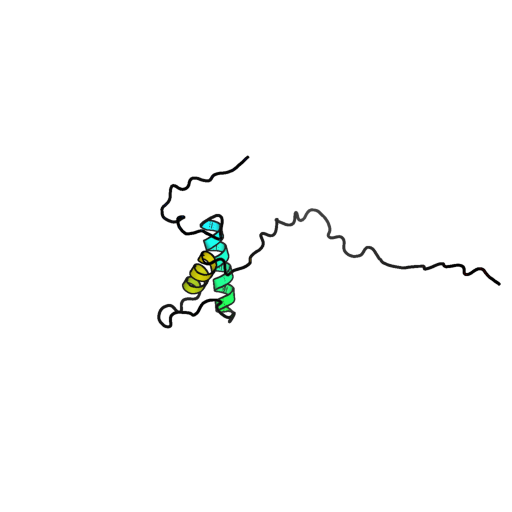73 -29.297 24.156 1.00 59.50 82 LEU A O 1
ATOM 641 N N . VAL A 1 83 ? -15.920 -28.630 22.429 1.00 52.75 83 VAL A N 1
ATOM 642 C CA . VAL A 1 83 ? -17.076 -29.470 22.809 1.00 52.75 83 VAL A CA 1
ATOM 643 C C . VAL A 1 83 ? -16.957 -30.782 22.035 1.00 52.75 83 VAL A C 1
ATOM 645 O O . VAL A 1 83 ? -17.076 -30.809 20.811 1.00 52.75 83 VAL A O 1
ATOM 648 N N . GLY A 1 84 ? -16.617 -31.844 22.765 1.00 51.03 84 GLY A N 1
ATOM 649 C CA . GLY A 1 84 ? -16.340 -33.176 22.243 1.00 51.03 84 GLY A CA 1
ATOM 650 C C . GLY A 1 84 ? -17.527 -33.810 21.524 1.00 51.03 84 GLY A C 1
ATOM 651 O O . GLY A 1 84 ? -18.649 -33.826 22.026 1.00 51.03 84 GLY A O 1
ATOM 652 N N . VAL A 1 85 ? -17.245 -34.398 20.364 1.00 50.47 85 VAL A N 1
ATOM 653 C CA . VAL A 1 85 ? -18.155 -35.312 19.676 1.00 50.47 85 VAL A CA 1
ATOM 654 C C . VAL A 1 85 ? -17.735 -36.729 20.059 1.00 50.47 85 VAL A C 1
ATOM 656 O O . VAL A 1 85 ? -16.855 -37.303 19.431 1.00 50.47 85 VAL A O 1
ATOM 659 N N . ASN A 1 86 ? -18.341 -37.286 21.108 1.00 45.31 86 ASN A N 1
ATOM 660 C CA . ASN A 1 86 ? -18.350 -38.733 21.323 1.00 45.31 86 ASN A CA 1
ATOM 661 C C . ASN A 1 86 ? -19.768 -39.229 21.049 1.00 45.31 86 ASN A C 1
ATOM 663 O O . ASN A 1 86 ? -20.636 -39.207 21.921 1.00 45.31 86 ASN A O 1
ATOM 667 N N . SER A 1 87 ? -20.000 -39.662 19.812 1.00 47.97 87 SER A N 1
ATOM 668 C CA . SER A 1 87 ? -21.205 -40.372 19.397 1.00 47.97 87 SER A CA 1
ATOM 669 C C . SER A 1 87 ? -21.213 -41.777 20.007 1.00 47.97 87 SER A C 1
ATOM 671 O O . SER A 1 87 ? -20.670 -42.718 19.432 1.00 47.97 87 SER A O 1
ATOM 673 N N . LYS A 1 88 ? -21.839 -41.930 21.179 1.00 48.56 88 LYS A N 1
ATOM 674 C CA . LYS A 1 88 ? -22.429 -43.214 21.575 1.00 48.56 88 LYS A CA 1
ATOM 675 C C . LYS A 1 88 ? -23.702 -43.404 20.755 1.00 48.56 88 LYS A C 1
ATOM 677 O O . LYS A 1 88 ? -24.755 -42.886 21.111 1.00 48.56 88 LYS A O 1
ATOM 682 N N . THR A 1 89 ? -23.590 -44.121 19.646 1.00 49.38 89 THR A N 1
ATOM 683 C CA . THR A 1 89 ? -24.746 -44.617 18.901 1.00 49.38 89 THR A CA 1
ATOM 684 C C . THR A 1 89 ? -25.213 -45.903 19.579 1.00 49.38 89 THR A C 1
ATOM 686 O O . THR A 1 89 ? -24.740 -46.992 19.270 1.00 49.38 89 THR A O 1
ATOM 689 N N . GLU A 1 90 ? -26.112 -45.780 20.555 1.00 50.25 90 GLU A N 1
ATOM 690 C CA . GLU A 1 90 ? -27.035 -46.870 20.865 1.00 50.25 90 GLU A CA 1
ATOM 691 C C . GLU A 1 90 ? -28.079 -46.901 19.748 1.00 50.25 90 GLU A C 1
ATOM 693 O O . GLU A 1 90 ? -28.858 -45.968 19.566 1.00 50.25 90 GLU A O 1
ATOM 698 N N . SER A 1 91 ? -28.094 -47.972 18.967 1.00 52.69 91 SER A N 1
ATOM 699 C CA . SER A 1 91 ? -29.252 -48.328 18.158 1.00 52.69 91 SER A CA 1
ATOM 700 C C . SER A 1 91 ? -29.515 -49.803 18.380 1.00 52.69 91 SER A C 1
ATOM 702 O O . SER A 1 91 ? -28.790 -50.672 17.906 1.00 52.69 91 SER A O 1
ATOM 704 N N . LYS A 1 92 ? -30.544 -50.046 19.194 1.00 57.03 92 LYS A N 1
ATOM 705 C CA . LYS A 1 92 ? -31.287 -51.297 19.222 1.00 57.03 92 LYS A CA 1
ATOM 706 C C . LYS A 1 92 ? -31.766 -51.578 17.800 1.00 57.03 92 LYS A C 1
ATOM 708 O O . LYS A 1 92 ? -32.574 -50.807 17.287 1.00 57.03 92 LYS A O 1
ATOM 713 N N . GLU A 1 93 ? -31.327 -52.680 17.210 1.00 51.09 93 GLU A N 1
ATOM 714 C CA . GLU A 1 93 ? -32.143 -53.364 16.215 1.00 51.09 93 GLU A CA 1
ATOM 715 C C . GLU A 1 93 ? -32.961 -54.442 16.926 1.00 51.09 93 GLU A C 1
ATOM 717 O O . GLU A 1 93 ? -32.447 -55.300 17.643 1.00 51.09 93 GLU A O 1
ATOM 722 N N . VAL A 1 94 ? -34.269 -54.287 16.774 1.00 53.09 94 VAL A N 1
ATOM 723 C CA . VAL A 1 94 ? -35.320 -55.268 17.025 1.00 53.09 94 VAL A CA 1
ATOM 724 C C . VAL A 1 94 ? -35.631 -55.899 15.661 1.00 53.09 94 VAL A C 1
ATOM 726 O O . VAL A 1 94 ? -35.506 -55.201 14.656 1.00 53.09 94 VAL A O 1
ATOM 729 N N . ILE A 1 95 ? -36.160 -57.134 15.674 1.00 48.47 95 ILE A N 1
ATOM 730 C CA . ILE A 1 95 ? -36.729 -57.941 14.564 1.00 48.47 95 ILE A CA 1
ATOM 731 C C . ILE A 1 95 ? -35.679 -58.925 13.989 1.00 48.47 95 ILE A C 1
ATOM 733 O O . ILE A 1 95 ? -34.605 -58.496 13.593 1.00 48.47 95 ILE A O 1
ATOM 737 N N . ALA A 1 96 ? -35.865 -60.252 13.953 1.00 48.19 96 ALA A N 1
ATOM 738 C CA . ALA A 1 96 ? -37.065 -61.097 13.865 1.00 48.19 96 ALA A CA 1
ATOM 739 C C . ALA A 1 96 ? -36.999 -62.331 14.785 1.00 48.19 96 ALA A C 1
ATOM 741 O O . ALA A 1 96 ? -35.872 -62.783 15.088 1.00 48.19 96 ALA A O 1
#

Secondary structure (DSSP, 8-state):
---------TTSTT-SS-S-HHHHHHHHHHHHHHHHTTPPPSS---TT---HHHHHHHHHHTT-----PPPP--TTS--------------PPP--

Foldseek 3Di:
DDPPPDPPDPVCPQQPAPPDPVRLQVQLVVQLVVVVVVDDQPDDDDPVRPRSSVSSSVCNSVNVDDDDDDDDPPPPDPDPDDPDDDDPDDDDDDDD

Sequence (96 aa):
MNNTFSSKNGLNADLRSIDSIYRMIVVAGLRSKQLLRGAAPKIVADPTRVRNISIALEEARRGLITYTLREKRDETKPSPALVGVNSKTESKEVIA

Radius of gyration: 24.23 Å; chains: 1; bounding box: 45×80×44 Å